Protein AF-A0A2L2TR62-F1 (afdb_monomer_lite)

Sequence (109 aa):
MEEFWFTAIATMVVYLAAALVTNATQFGKILILFLLGGSVALLAISNSLTDKILMHGYILHEPKYYKRRAELADELIKETGRNDWALGMGMIPSKGNSDGTAATGAVVI

Secondary structure (DSSP, 8-state):
--HHHHHHHHHHHHHHHHHHHHHS-HHHHHHHHHHHHHHHHHHHHHHHH--S-EETTEE--S----HHHHHHHHHHHHHHS--HHHHHTTSS--TT--S----------

pLDDT: mean 73.55, std 14.82, range [38.69, 90.25]

Organism: NCBI:txid56646

Foldseek 3Di:
DPVVVVVVVVVVVVVVLVVCCVVDDPVVVVVSVCVVVVVVVVVVVVVVVCPFDQDPNDTDDDDDQDPVLLVVLVVVCVVVVDCPVCPVVVSDDDPPDPDPDPPPPPPPD

Radius of gyration: 24.56 Å; chains: 1; bounding box: 47×25×64 Å

Structure (mmCIF, N/CA/C/O backbone):
data_AF-A0A2L2TR62-F1
#
_entry.id   AF-A0A2L2TR62-F1
#
loop_
_atom_site.group_PDB
_atom_site.id
_atom_site.type_symbol
_atom_site.label_atom_id
_atom_site.label_alt_id
_atom_site.label_comp_id
_atom_site.label_asym_id
_atom_site.label_entity_id
_atom_site.label_seq_id
_atom_site.pdbx_PDB_ins_code
_atom_site.Cartn_x
_atom_site.Cartn_y
_atom_site.Cartn_z
_atom_site.occupancy
_atom_site.B_iso_or_equiv
_atom_site.auth_seq_id
_atom_site.auth_comp_id
_atom_site.auth_asym_id
_atom_site.auth_atom_id
_atom_site.pdbx_PDB_model_num
ATOM 1 N N . MET A 1 1 ? -19.772 -2.413 -13.161 1.00 52.91 1 MET A N 1
ATOM 2 C CA . MET A 1 1 ? -19.416 -2.417 -14.601 1.00 52.91 1 MET A CA 1
ATOM 3 C C . MET A 1 1 ? -18.089 -1.715 -14.893 1.00 52.91 1 MET A C 1
ATOM 5 O O . MET A 1 1 ? -17.499 -2.028 -15.915 1.00 52.91 1 MET A O 1
ATOM 9 N N . GLU A 1 2 ? -17.592 -0.823 -14.029 1.00 58.12 2 GLU A N 1
ATOM 10 C CA . GLU A 1 2 ? -16.369 -0.042 -14.298 1.00 58.12 2 GLU A CA 1
ATOM 11 C C . GLU A 1 2 ? -15.055 -0.822 -14.077 1.00 58.12 2 GLU A C 1
ATOM 13 O O . GLU A 1 2 ? -14.095 -0.629 -14.816 1.00 58.12 2 GLU A O 1
ATOM 18 N N . GLU A 1 3 ? -15.014 -1.782 -13.146 1.00 66.56 3 GLU A N 1
ATOM 19 C CA . GLU A 1 3 ? -13.777 -2.507 -12.784 1.00 66.56 3 GLU A CA 1
ATOM 20 C C . GLU A 1 3 ? -13.212 -3.413 -13.899 1.00 66.56 3 GLU A C 1
ATOM 22 O O . GLU A 1 3 ? -12.000 -3.617 -14.008 1.00 66.56 3 GLU A O 1
ATOM 27 N N . PHE A 1 4 ? -14.073 -3.922 -14.785 1.00 77.62 4 PHE A N 1
ATOM 28 C CA . PHE A 1 4 ? -13.650 -4.763 -15.910 1.00 77.62 4 PHE A CA 1
ATOM 29 C C . PHE A 1 4 ? -12.843 -3.979 -16.959 1.00 77.62 4 PHE A C 1
ATOM 31 O O . PHE A 1 4 ? -11.911 -4.501 -17.566 1.00 77.62 4 PHE A O 1
ATOM 38 N N . TRP A 1 5 ? -13.158 -2.698 -17.154 1.00 84.69 5 TRP A N 1
ATOM 39 C CA . TRP A 1 5 ? -12.458 -1.872 -18.137 1.00 84.69 5 TRP A CA 1
ATOM 40 C C . TRP A 1 5 ? -11.038 -1.543 -17.684 1.00 84.69 5 TRP A C 1
ATOM 42 O O . TRP A 1 5 ? -10.107 -1.623 -18.482 1.00 84.69 5 TRP A O 1
ATOM 52 N N . PHE A 1 6 ? -10.841 -1.259 -16.394 1.00 83.31 6 PHE A N 1
ATOM 53 C CA . PHE A 1 6 ? -9.507 -1.011 -15.844 1.00 83.31 6 PHE A CA 1
ATOM 54 C C . PHE A 1 6 ? -8.605 -2.242 -15.923 1.00 83.31 6 PHE A C 1
ATOM 56 O O . PHE A 1 6 ? -7.434 -2.120 -16.276 1.00 83.31 6 PHE A O 1
ATOM 63 N N . THR A 1 7 ? -9.146 -3.432 -15.659 1.00 84.25 7 THR A N 1
ATOM 64 C CA . THR A 1 7 ? -8.387 -4.686 -15.780 1.00 84.25 7 THR A CA 1
ATOM 65 C C . THR A 1 7 ? -8.036 -5.007 -17.239 1.00 84.25 7 THR A C 1
ATOM 67 O O . THR A 1 7 ? -6.902 -5.398 -17.528 1.00 84.25 7 THR A O 1
ATOM 70 N N . ALA A 1 8 ? -8.946 -4.755 -18.185 1.00 88.81 8 ALA A N 1
ATOM 71 C CA . ALA A 1 8 ? -8.679 -4.892 -19.619 1.00 88.81 8 ALA A CA 1
ATOM 72 C C . ALA A 1 8 ? -7.612 -3.898 -20.126 1.00 88.81 8 ALA A C 1
ATOM 74 O O . ALA A 1 8 ? -6.710 -4.266 -20.877 1.00 88.81 8 ALA A O 1
ATOM 75 N N . ILE A 1 9 ? -7.660 -2.642 -19.677 1.00 87.12 9 ILE A N 1
ATOM 76 C CA . ILE A 1 9 ? -6.658 -1.629 -20.036 1.00 87.12 9 ILE A CA 1
ATOM 77 C C . ILE A 1 9 ? -5.297 -1.986 -19.429 1.00 87.12 9 ILE A C 1
ATOM 79 O O . ILE A 1 9 ? -4.284 -1.939 -20.124 1.00 87.12 9 ILE A O 1
ATOM 83 N N . ALA A 1 10 ? -5.261 -2.397 -18.158 1.00 85.50 10 ALA A N 1
ATOM 84 C CA . ALA A 1 10 ? -4.026 -2.787 -17.484 1.00 85.50 10 ALA A CA 1
ATOM 85 C C . ALA A 1 10 ? -3.339 -3.963 -18.191 1.00 85.50 10 ALA A C 1
ATOM 87 O O . ALA A 1 10 ? -2.138 -3.915 -18.455 1.00 85.50 10 ALA A O 1
ATOM 88 N N . THR A 1 11 ? -4.100 -4.995 -18.559 1.00 86.69 11 THR A N 1
ATOM 89 C CA . THR A 1 11 ? -3.566 -6.151 -19.295 1.00 86.69 11 THR A CA 1
ATOM 90 C C . THR A 1 11 ? -3.035 -5.751 -20.672 1.00 86.69 11 THR A C 1
ATOM 92 O O . THR A 1 11 ? -1.928 -6.153 -21.032 1.00 86.69 11 THR A O 1
ATOM 95 N N . MET A 1 12 ? -3.739 -4.888 -21.411 1.00 87.75 12 MET A N 1
ATOM 96 C CA . MET A 1 12 ? -3.258 -4.364 -22.695 1.00 87.75 12 MET A CA 1
ATOM 97 C C . MET A 1 12 ? -1.947 -3.572 -22.549 1.00 87.75 12 MET A C 1
ATOM 99 O O . MET A 1 12 ? -1.024 -3.766 -23.340 1.00 87.75 12 MET A O 1
ATOM 103 N N . VAL A 1 13 ? -1.828 -2.725 -21.520 1.00 83.50 13 VAL A N 1
ATOM 104 C CA . VAL A 1 13 ? -0.605 -1.955 -21.231 1.00 83.50 13 VAL A CA 1
ATOM 105 C C . VAL A 1 13 ? 0.568 -2.875 -20.883 1.00 83.50 13 VAL A C 1
ATOM 107 O O . VAL A 1 13 ? 1.677 -2.642 -21.363 1.00 83.50 13 VAL A O 1
ATOM 110 N N . VAL A 1 14 ? 0.343 -3.947 -20.115 1.00 84.50 14 VAL A N 1
ATOM 111 C CA . VAL A 1 14 ? 1.385 -4.939 -19.787 1.00 84.50 14 VAL A CA 1
ATOM 112 C C . VAL A 1 14 ? 1.892 -5.645 -21.046 1.00 84.50 14 VAL A C 1
ATOM 114 O O . VAL A 1 14 ? 3.105 -5.753 -21.241 1.00 84.50 14 VAL A O 1
ATOM 117 N N . TYR A 1 15 ? 0.995 -6.073 -21.938 1.00 84.69 15 TYR A N 1
ATOM 118 C CA . TYR A 1 15 ? 1.396 -6.685 -23.208 1.00 84.69 15 TYR A CA 1
ATOM 119 C C . TYR A 1 15 ? 2.127 -5.703 -24.126 1.00 84.69 15 TYR A C 1
ATOM 121 O O . TYR A 1 15 ? 3.115 -6.076 -24.759 1.00 84.69 15 TYR A O 1
ATOM 129 N N . LEU A 1 16 ? 1.695 -4.441 -24.168 1.00 80.12 16 LEU A N 1
ATOM 130 C CA . LEU A 1 16 ? 2.356 -3.401 -24.951 1.00 80.12 16 LEU A CA 1
ATOM 131 C C . LEU A 1 16 ? 3.755 -3.086 -24.409 1.00 80.12 16 LEU A C 1
ATOM 133 O O . LEU A 1 16 ? 4.692 -2.961 -25.194 1.00 80.12 16 LEU A O 1
ATOM 137 N N . ALA A 1 17 ? 3.926 -3.031 -23.086 1.00 79.81 17 ALA A N 1
ATOM 138 C CA . ALA A 1 17 ? 5.230 -2.875 -22.449 1.00 79.81 17 ALA A CA 1
ATOM 139 C C . ALA A 1 17 ? 6.155 -4.062 -22.759 1.00 79.81 17 ALA A C 1
ATOM 141 O O . ALA A 1 17 ? 7.314 -3.854 -23.116 1.00 79.81 17 ALA A O 1
ATOM 142 N N . ALA A 1 18 ? 5.643 -5.296 -22.699 1.00 82.19 18 ALA A N 1
ATOM 143 C CA . ALA A 1 18 ? 6.397 -6.488 -23.077 1.00 82.19 18 ALA A CA 1
ATOM 144 C C . ALA A 1 18 ? 6.831 -6.439 -24.554 1.00 82.19 18 ALA A C 1
ATOM 146 O O . ALA A 1 18 ? 8.007 -6.643 -24.855 1.00 82.19 18 ALA A O 1
ATOM 147 N N . ALA A 1 19 ? 5.922 -6.083 -25.470 1.00 79.75 19 ALA A N 1
ATOM 148 C CA . ALA A 1 19 ? 6.228 -5.922 -26.890 1.00 79.75 19 ALA A CA 1
ATOM 149 C C . ALA A 1 19 ? 7.277 -4.820 -27.132 1.00 79.75 19 ALA A C 1
ATOM 151 O O . ALA A 1 19 ? 8.260 -5.048 -27.841 1.00 79.75 19 ALA A O 1
ATOM 152 N N . LEU A 1 20 ? 7.142 -3.659 -26.483 1.00 73.12 20 LEU A N 1
ATOM 153 C CA . LEU A 1 20 ? 8.135 -2.585 -26.555 1.00 73.12 20 LEU A CA 1
ATOM 154 C C . LEU A 1 20 ? 9.498 -3.045 -26.038 1.00 73.12 20 LEU A C 1
ATOM 156 O O . LEU A 1 20 ? 10.497 -2.793 -26.695 1.00 73.12 20 LEU A O 1
ATOM 160 N N . VAL A 1 21 ? 9.562 -3.770 -24.920 1.00 79.94 21 VAL A N 1
ATOM 161 C CA . VAL A 1 21 ? 10.821 -4.302 -24.371 1.00 79.94 21 VAL A CA 1
ATOM 162 C C . VAL A 1 21 ? 11.492 -5.292 -25.326 1.00 79.94 21 VAL A C 1
ATOM 164 O O . VAL A 1 21 ? 12.720 -5.380 -25.336 1.00 79.94 21 VAL A O 1
ATOM 167 N N . THR A 1 22 ? 10.745 -6.029 -26.154 1.00 77.00 22 THR A N 1
ATOM 168 C CA . THR A 1 22 ? 11.361 -6.938 -27.139 1.00 77.00 22 THR A CA 1
ATOM 169 C C . THR A 1 22 ? 12.062 -6.202 -28.283 1.00 77.00 22 THR A C 1
ATOM 171 O O . THR A 1 22 ? 13.121 -6.655 -28.712 1.00 77.00 22 THR A O 1
ATOM 174 N N . ASN A 1 23 ? 11.536 -5.052 -28.718 1.00 76.75 23 ASN A N 1
ATOM 175 C CA . ASN A 1 23 ? 12.062 -4.263 -29.844 1.00 76.75 23 ASN A CA 1
ATOM 176 C C . ASN A 1 23 ? 12.930 -3.063 -29.391 1.00 76.75 23 ASN A C 1
ATOM 178 O O . ASN A 1 23 ? 13.726 -2.515 -30.146 1.00 76.75 23 ASN A O 1
ATOM 182 N N . ALA A 1 24 ? 12.822 -2.647 -28.131 1.00 77.31 24 ALA A N 1
ATOM 183 C CA . ALA A 1 24 ? 13.563 -1.512 -27.604 1.00 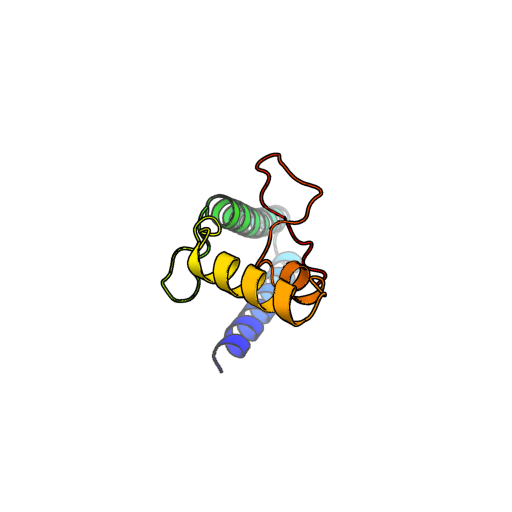77.31 24 ALA A CA 1
ATOM 184 C C . ALA A 1 24 ? 15.068 -1.797 -27.501 1.00 77.31 24 ALA A C 1
ATOM 186 O O . ALA A 1 24 ? 15.509 -2.885 -27.112 1.00 77.31 24 ALA A O 1
ATOM 187 N N . THR A 1 25 ? 15.860 -0.757 -27.761 1.00 77.50 25 THR A N 1
ATOM 188 C CA . THR A 1 25 ? 17.294 -0.723 -27.451 1.00 77.50 25 THR A CA 1
ATOM 189 C C . THR A 1 25 ? 17.521 -0.982 -25.952 1.00 77.50 25 THR A C 1
ATOM 191 O O . THR A 1 25 ? 16.626 -0.742 -25.139 1.00 77.50 25 THR A O 1
ATOM 194 N N . GLN A 1 26 ? 18.709 -1.462 -25.546 1.00 76.62 26 GLN A N 1
ATOM 195 C CA . GLN A 1 26 ? 19.017 -1.750 -24.127 1.00 76.62 26 GLN A CA 1
ATOM 196 C C . GLN A 1 26 ? 18.657 -0.581 -23.196 1.00 76.62 26 GLN A C 1
ATOM 198 O O . GLN A 1 26 ? 18.113 -0.795 -22.116 1.00 76.62 26 GLN A O 1
ATOM 203 N N . PHE A 1 27 ? 18.891 0.648 -23.658 1.00 73.75 27 PHE A N 1
ATOM 204 C CA . PHE A 1 27 ? 18.525 1.865 -22.946 1.00 73.75 27 PHE A CA 1
ATOM 205 C C . PHE A 1 27 ? 17.005 2.009 -22.750 1.00 73.75 27 PHE A C 1
ATOM 207 O O . PHE A 1 27 ? 16.552 2.311 -21.650 1.00 73.75 27 PHE A O 1
ATOM 214 N N . GLY A 1 28 ? 16.200 1.715 -23.776 1.00 77.69 28 GLY A N 1
ATOM 215 C CA . GLY A 1 28 ? 14.738 1.759 -23.687 1.00 77.69 28 GLY A CA 1
ATOM 216 C C . GLY A 1 28 ? 14.155 0.723 -22.720 1.00 77.69 28 GLY A C 1
ATOM 217 O O . GLY A 1 28 ? 13.217 1.032 -21.991 1.00 77.69 28 GLY A O 1
ATOM 218 N N . LYS A 1 29 ? 14.746 -0.477 -22.636 1.00 80.69 29 LYS A N 1
ATOM 219 C CA . LYS A 1 29 ? 14.318 -1.503 -21.663 1.00 80.69 29 LYS A CA 1
ATOM 220 C C . LYS A 1 29 ? 14.530 -1.037 -20.221 1.00 80.69 29 LYS A C 1
ATOM 222 O O . LYS A 1 29 ? 13.647 -1.209 -19.385 1.00 80.69 29 LYS A O 1
ATOM 227 N N . ILE A 1 30 ? 15.678 -0.414 -19.947 1.00 78.94 30 ILE A N 1
ATOM 228 C CA . ILE A 1 30 ? 16.012 0.150 -18.630 1.00 78.94 30 ILE A CA 1
ATOM 229 C C . ILE A 1 30 ? 15.056 1.298 -18.284 1.00 78.94 30 ILE A C 1
ATOM 231 O O . ILE A 1 30 ? 14.583 1.381 -17.154 1.00 78.94 30 ILE A O 1
ATOM 235 N N . LEU A 1 31 ? 14.721 2.143 -19.262 1.00 81.88 31 LEU A N 1
ATOM 236 C CA . LEU A 1 31 ? 13.811 3.273 -19.074 1.00 81.88 31 LEU A CA 1
ATOM 237 C C . LEU A 1 31 ? 12.380 2.806 -18.754 1.00 81.88 31 LEU A C 1
ATOM 239 O O . LEU A 1 31 ? 11.761 3.336 -17.836 1.00 81.88 31 LEU A O 1
ATOM 243 N N . ILE A 1 32 ? 11.883 1.763 -19.432 1.00 84.12 32 ILE A N 1
ATOM 244 C CA . ILE A 1 32 ? 10.576 1.147 -19.131 1.00 84.12 32 ILE A CA 1
ATOM 245 C C . ILE A 1 32 ? 10.571 0.521 -17.733 1.00 84.12 32 ILE A C 1
ATOM 247 O O . ILE A 1 32 ? 9.628 0.736 -16.971 1.00 84.12 32 ILE A O 1
ATOM 251 N N . LEU A 1 33 ? 11.625 -0.219 -17.373 1.00 85.00 33 LEU A N 1
ATOM 252 C CA . LEU A 1 33 ? 11.762 -0.816 -16.043 1.00 85.00 33 LEU A CA 1
ATOM 253 C C . LEU A 1 33 ? 11.738 0.262 -14.950 1.00 85.00 33 LEU A C 1
ATOM 255 O O . LEU A 1 33 ? 11.034 0.115 -13.953 1.00 85.00 33 LEU A O 1
ATOM 259 N N . PHE A 1 34 ? 12.476 1.354 -15.156 1.00 82.81 34 PHE A N 1
ATOM 260 C CA . PHE A 1 34 ? 12.540 2.469 -14.217 1.00 82.81 34 PHE A CA 1
ATOM 261 C C . PHE A 1 34 ? 11.200 3.197 -14.096 1.00 82.81 34 PHE A C 1
ATOM 263 O O . PHE A 1 34 ? 10.776 3.515 -12.989 1.00 82.81 34 PHE A O 1
ATOM 270 N N . LEU A 1 35 ? 10.500 3.420 -15.210 1.00 85.44 35 LEU A N 1
ATOM 271 C CA . LEU A 1 35 ? 9.201 4.088 -15.210 1.00 85.44 35 LEU A CA 1
ATOM 272 C C . LEU A 1 35 ? 8.133 3.249 -14.493 1.00 85.44 35 LEU A C 1
ATOM 274 O O . LEU A 1 35 ? 7.363 3.778 -13.691 1.00 85.44 35 LEU A O 1
ATOM 278 N N . LEU A 1 36 ? 8.108 1.936 -14.742 1.00 85.56 36 LEU A N 1
ATOM 279 C CA . LEU A 1 36 ? 7.138 1.025 -14.135 1.00 85.56 36 LEU A CA 1
ATOM 280 C C . LEU A 1 36 ? 7.449 0.796 -12.650 1.00 85.56 36 LEU A C 1
ATOM 282 O O . LEU A 1 36 ? 6.562 0.929 -11.809 1.00 85.56 36 LEU A O 1
ATOM 286 N N . GLY A 1 37 ? 8.717 0.546 -12.314 1.00 87.56 37 GLY A N 1
ATOM 287 C CA . GLY A 1 37 ? 9.172 0.428 -10.929 1.00 87.56 37 GLY A CA 1
ATOM 288 C C . GLY A 1 37 ? 8.967 1.717 -10.132 1.00 87.56 37 GLY A C 1
ATOM 289 O O . GLY A 1 37 ? 8.462 1.673 -9.014 1.00 87.56 37 GLY A O 1
ATOM 290 N N . GLY A 1 38 ? 9.271 2.872 -10.729 1.00 86.50 38 GLY A N 1
ATOM 291 C CA . GLY A 1 38 ? 9.028 4.184 -10.134 1.00 86.50 38 GLY A CA 1
ATOM 292 C C . GLY A 1 38 ? 7.543 4.452 -9.893 1.00 86.50 38 GLY A C 1
ATOM 293 O O . GLY A 1 38 ? 7.187 4.966 -8.839 1.00 86.50 38 GLY A O 1
ATOM 294 N N . SER A 1 39 ? 6.667 4.034 -10.811 1.00 87.31 39 SER A N 1
ATOM 295 C CA . SER A 1 39 ? 5.212 4.159 -10.639 1.00 87.31 39 SER A CA 1
ATOM 296 C C . SER A 1 39 ? 4.707 3.335 -9.453 1.00 87.31 39 SER A C 1
ATOM 298 O O . SER A 1 39 ? 3.955 3.845 -8.625 1.00 87.31 39 SER A O 1
ATOM 300 N N . VAL A 1 40 ? 5.159 2.082 -9.323 1.00 89.25 40 VAL A N 1
ATOM 301 C CA . VAL A 1 40 ? 4.801 1.214 -8.186 1.00 89.25 40 VAL A CA 1
ATOM 302 C C . VAL A 1 40 ? 5.358 1.764 -6.874 1.00 89.25 40 VAL A C 1
ATOM 304 O O . VAL A 1 40 ? 4.646 1.789 -5.873 1.00 89.25 40 VAL A O 1
ATOM 307 N N . ALA A 1 41 ? 6.601 2.248 -6.873 1.00 87.56 41 ALA A N 1
ATOM 308 C CA . ALA A 1 41 ? 7.213 2.856 -5.697 1.00 87.56 41 ALA A CA 1
ATOM 309 C C . ALA A 1 41 ? 6.469 4.127 -5.263 1.00 87.56 41 ALA A C 1
ATOM 311 O O . ALA A 1 41 ? 6.191 4.297 -4.080 1.00 87.56 41 ALA A O 1
ATOM 312 N N . LEU A 1 42 ? 6.090 4.992 -6.207 1.00 87.00 42 LEU A N 1
ATOM 313 C CA . LEU A 1 42 ? 5.339 6.212 -5.920 1.00 87.00 42 LEU A CA 1
ATOM 314 C C . LEU A 1 42 ? 3.937 5.898 -5.385 1.00 87.00 42 LEU A C 1
ATOM 316 O O . LEU A 1 42 ? 3.495 6.532 -4.430 1.00 87.00 42 LEU A O 1
ATOM 320 N N . LEU A 1 43 ? 3.268 4.883 -5.941 1.00 87.44 43 LEU A N 1
ATOM 321 C CA . LEU A 1 43 ? 1.998 4.370 -5.423 1.00 87.44 43 LEU A CA 1
ATOM 322 C C . LEU A 1 43 ? 2.148 3.817 -4.004 1.00 87.44 43 LEU A C 1
ATOM 324 O O . LEU A 1 43 ? 1.339 4.137 -3.142 1.00 87.44 43 LEU A O 1
ATOM 328 N N . ALA A 1 44 ? 3.190 3.029 -3.736 1.00 83.56 44 ALA A N 1
ATOM 329 C CA . ALA A 1 44 ? 3.454 2.485 -2.408 1.00 83.56 44 ALA A CA 1
ATOM 330 C C . ALA A 1 44 ? 3.734 3.595 -1.386 1.00 83.56 44 ALA A C 1
ATOM 332 O O . ALA A 1 44 ? 3.177 3.569 -0.292 1.00 83.56 44 ALA A O 1
ATOM 333 N N . ILE A 1 45 ? 4.531 4.602 -1.759 1.00 84.50 45 ILE A N 1
ATOM 334 C CA . ILE A 1 45 ? 4.805 5.775 -0.923 1.00 84.50 45 ILE A CA 1
ATOM 335 C C . ILE A 1 45 ? 3.513 6.558 -0.674 1.00 84.50 45 ILE A C 1
ATOM 337 O O . ILE A 1 45 ? 3.195 6.849 0.474 1.00 84.50 45 ILE A O 1
ATOM 341 N N . SER A 1 46 ? 2.729 6.843 -1.715 1.00 81.38 46 SER A N 1
ATOM 342 C CA . SER A 1 46 ? 1.447 7.545 -1.589 1.00 81.38 46 SER A CA 1
ATOM 343 C C . SER A 1 46 ? 0.466 6.783 -0.698 1.00 81.38 46 SER A C 1
ATOM 345 O O . SER A 1 46 ? -0.181 7.380 0.159 1.00 81.38 46 SER A O 1
ATOM 347 N N . ASN A 1 47 ? 0.384 5.462 -0.854 1.00 81.44 47 ASN A N 1
ATOM 348 C CA . ASN A 1 47 ? -0.444 4.605 -0.012 1.00 81.44 47 ASN A CA 1
ATOM 349 C C . ASN A 1 47 ? 0.071 4.570 1.434 1.00 81.44 47 ASN A C 1
ATOM 351 O O . ASN A 1 47 ? -0.736 4.576 2.353 1.00 81.44 47 ASN A O 1
ATOM 355 N N . SER A 1 48 ? 1.390 4.596 1.652 1.00 74.62 48 SER A N 1
ATOM 356 C CA . SER A 1 48 ? 1.985 4.642 2.997 1.00 74.62 48 SER A CA 1
ATOM 357 C C . SER A 1 48 ? 1.819 5.993 3.696 1.00 74.62 48 SER A C 1
ATOM 359 O O . SER A 1 48 ? 1.688 6.036 4.911 1.00 74.62 48 SER A O 1
ATOM 361 N N . LEU A 1 49 ? 1.791 7.088 2.930 1.00 73.62 49 LEU A N 1
ATOM 362 C CA . LEU A 1 49 ? 1.534 8.446 3.419 1.00 73.62 49 LEU A CA 1
ATOM 363 C C . LEU A 1 49 ? 0.039 8.712 3.621 1.00 73.62 49 LEU A C 1
ATOM 365 O O . LEU A 1 49 ? -0.348 9.737 4.181 1.00 73.62 49 LEU A O 1
ATOM 369 N N . THR A 1 50 ? -0.819 7.809 3.146 1.00 73.00 50 THR A N 1
ATOM 370 C CA . THR A 1 50 ? -2.254 7.884 3.387 1.00 73.00 50 THR A CA 1
ATOM 371 C C . THR A 1 50 ? -2.524 7.409 4.814 1.00 73.00 50 THR A C 1
ATOM 373 O O . THR A 1 50 ? -2.922 6.274 5.044 1.00 73.00 50 THR A O 1
ATOM 376 N N . ASP A 1 51 ? -2.339 8.307 5.785 1.00 57.38 51 ASP A N 1
ATOM 377 C CA . ASP A 1 51 ? -2.584 8.055 7.216 1.00 57.38 51 ASP A CA 1
ATOM 378 C C . ASP A 1 51 ? -4.042 7.665 7.523 1.00 57.38 51 ASP A C 1
ATOM 380 O O . ASP A 1 51 ? -4.361 7.173 8.606 1.00 57.38 51 ASP A O 1
ATOM 384 N N . LYS A 1 52 ? -4.968 7.946 6.599 1.00 57.53 52 LYS A N 1
ATOM 385 C CA . LYS A 1 52 ? -6.413 7.863 6.816 1.00 57.53 52 LYS A CA 1
ATOM 386 C C . LYS A 1 52 ? -7.095 7.272 5.598 1.00 57.53 52 LYS A C 1
ATOM 388 O O . LYS A 1 52 ? -7.314 7.952 4.598 1.00 57.53 52 LYS A O 1
ATOM 393 N N . ILE A 1 53 ? -7.471 6.003 5.709 1.00 59.50 53 ILE A N 1
ATOM 394 C CA . ILE A 1 53 ? -8.308 5.337 4.716 1.00 59.50 53 ILE A CA 1
ATOM 395 C C . ILE A 1 53 ? -9.699 5.980 4.802 1.00 59.50 53 ILE A C 1
ATOM 397 O O . ILE A 1 53 ? -10.399 5.861 5.810 1.00 59.50 53 ILE A O 1
ATOM 401 N N . LEU A 1 54 ? -10.076 6.721 3.760 1.00 57.69 54 LEU A N 1
ATOM 402 C CA . LEU A 1 54 ? -11.426 7.250 3.604 1.00 57.69 54 LEU A CA 1
ATOM 403 C C . LEU A 1 54 ? -12.348 6.093 3.225 1.00 57.69 54 LEU A C 1
ATOM 405 O O . LEU A 1 54 ? -12.339 5.628 2.087 1.00 57.69 54 LEU A O 1
ATOM 409 N N . MET A 1 55 ? -13.163 5.637 4.169 1.00 57.12 55 MET A N 1
ATOM 410 C CA . MET A 1 55 ? -14.235 4.689 3.888 1.00 57.12 55 MET A CA 1
ATOM 411 C C . MET A 1 55 ? -15.537 5.483 3.768 1.00 57.12 55 MET A C 1
ATOM 413 O O . MET A 1 55 ? -15.998 6.077 4.739 1.00 57.12 55 MET A O 1
ATOM 417 N N . HIS A 1 56 ? -16.134 5.525 2.571 1.00 58.31 56 HIS A N 1
ATOM 418 C CA . HIS A 1 56 ? -17.440 6.169 2.345 1.00 58.31 56 HIS A CA 1
ATOM 419 C C . HIS A 1 56 ? -17.510 7.655 2.772 1.00 58.31 56 HIS A C 1
ATOM 421 O O . HIS A 1 56 ? -18.494 8.108 3.349 1.00 58.31 56 HIS A O 1
ATOM 427 N N . GLY A 1 57 ? -16.454 8.433 2.515 1.00 61.34 57 GLY A N 1
ATOM 428 C CA . GLY A 1 57 ? -16.404 9.855 2.892 1.00 61.34 57 GLY A CA 1
ATOM 429 C C . GLY A 1 57 ? -16.177 10.106 4.388 1.00 61.34 57 GLY A C 1
ATOM 430 O O . GLY A 1 57 ? -16.100 11.260 4.804 1.00 61.34 57 GLY A O 1
ATOM 431 N N . TYR A 1 58 ? -16.009 9.047 5.184 1.00 56.28 58 TYR A N 1
ATOM 432 C CA . TYR A 1 58 ? -15.617 9.134 6.581 1.00 56.28 58 TYR A CA 1
ATOM 433 C C . TYR A 1 58 ? -14.156 8.734 6.746 1.00 56.28 58 TYR A C 1
ATOM 435 O O . TYR A 1 58 ? -13.690 7.703 6.260 1.00 56.28 58 TYR A O 1
ATOM 443 N N . ILE A 1 59 ? -13.428 9.589 7.449 1.00 63.75 59 ILE A N 1
ATOM 444 C CA . ILE A 1 59 ? -12.071 9.319 7.898 1.00 63.75 59 ILE A CA 1
ATOM 445 C C . ILE A 1 59 ? -12.164 8.259 8.996 1.00 63.75 59 ILE A C 1
ATOM 447 O O . ILE A 1 59 ? -12.796 8.498 10.026 1.00 63.75 59 ILE A O 1
ATOM 451 N N . LEU A 1 60 ? -11.540 7.099 8.790 1.00 62.34 60 LEU A N 1
ATOM 452 C CA . LEU A 1 60 ? -11.354 6.129 9.864 1.00 62.34 60 LEU A CA 1
ATOM 453 C C . LEU A 1 60 ? -10.341 6.706 10.867 1.00 62.34 60 LEU A C 1
ATOM 455 O O . LEU A 1 60 ? -9.156 6.843 10.571 1.00 62.34 60 LEU A O 1
ATOM 459 N N . HIS A 1 61 ? -10.835 7.113 12.035 1.00 61.06 61 HIS A N 1
ATOM 460 C CA . HIS A 1 61 ? -10.026 7.448 13.210 1.00 61.06 61 HIS A CA 1
ATOM 461 C C . HIS A 1 61 ? -9.884 6.225 14.121 1.00 61.06 61 HIS A C 1
ATOM 463 O O . HIS A 1 61 ? -10.563 5.216 13.930 1.00 61.06 61 HIS A O 1
ATOM 469 N N . GLU A 1 62 ? -9.022 6.332 15.134 1.00 66.00 62 GLU A N 1
ATOM 470 C CA . GLU A 1 62 ? -8.904 5.327 16.191 1.00 66.00 62 GLU A CA 1
ATOM 471 C C . GLU A 1 62 ? -10.278 4.92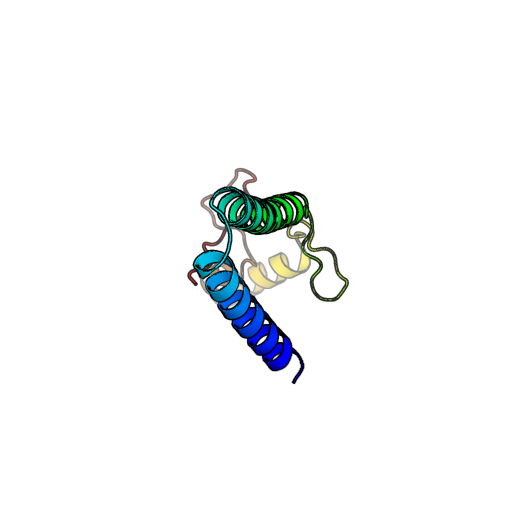6 16.768 1.00 66.00 62 GLU A C 1
ATOM 473 O O . GLU A 1 62 ? -11.183 5.765 16.879 1.00 66.00 62 GLU A O 1
ATOM 478 N N . PRO A 1 63 ? -10.456 3.644 17.142 1.00 63.06 63 PRO A N 1
ATOM 479 C CA . PRO A 1 63 ? -11.727 3.129 17.631 1.00 63.06 63 PRO A CA 1
ATOM 480 C C . PRO A 1 63 ? -12.196 3.905 18.869 1.00 63.06 63 PRO A C 1
ATOM 482 O O . PRO A 1 63 ? -11.619 3.821 19.952 1.00 63.06 63 PRO A O 1
ATOM 485 N N . LYS A 1 64 ? -13.285 4.665 18.715 1.00 64.81 64 LYS A N 1
ATOM 486 C CA . LYS A 1 64 ? -13.882 5.436 19.809 1.00 64.81 64 LYS A CA 1
ATOM 487 C C . LYS A 1 64 ? -14.591 4.506 20.791 1.00 64.81 64 LYS A C 1
ATOM 489 O O . LYS A 1 64 ? -15.531 3.802 20.425 1.00 64.81 64 LYS A O 1
ATOM 494 N N . TYR A 1 65 ? -14.191 4.559 22.059 1.00 64.44 65 TYR A N 1
ATOM 495 C CA . TYR A 1 65 ? -14.874 3.839 23.130 1.00 64.44 65 TYR A CA 1
ATOM 496 C C . TYR A 1 65 ? -16.253 4.459 23.412 1.00 64.44 65 TYR A C 1
ATOM 498 O O . TYR A 1 65 ? -16.364 5.637 23.763 1.00 64.44 65 TYR A O 1
ATOM 506 N N . TYR A 1 66 ? -17.319 3.667 23.271 1.00 68.81 66 TYR A N 1
ATOM 507 C CA . TYR A 1 66 ? -18.688 4.088 23.574 1.00 68.81 66 TYR A CA 1
ATOM 508 C C . TYR A 1 66 ? -19.167 3.435 24.866 1.00 68.81 66 TYR A C 1
ATOM 510 O O . TYR A 1 66 ? -19.549 2.265 24.870 1.00 68.81 66 TYR A O 1
ATOM 518 N N . LYS A 1 67 ? -19.239 4.226 25.94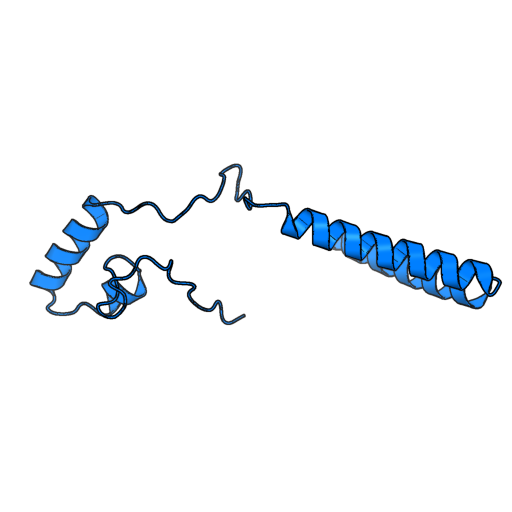1 1.00 74.25 67 LYS A N 1
ATOM 519 C CA . LYS A 1 67 ? -19.670 3.772 27.272 1.00 74.25 67 LYS A CA 1
ATOM 520 C C . LYS A 1 67 ? -20.999 3.002 27.247 1.00 74.25 67 LYS A C 1
ATOM 522 O O . LYS A 1 67 ? -21.099 1.941 27.842 1.00 74.25 67 LYS A O 1
ATOM 527 N N . ARG A 1 68 ? -21.966 3.473 26.449 1.00 77.25 68 ARG A N 1
ATOM 528 C CA . ARG A 1 68 ? -23.285 2.839 26.283 1.00 77.25 68 ARG A CA 1
ATOM 529 C C . ARG A 1 68 ? -23.211 1.401 25.748 1.00 77.25 68 ARG A C 1
ATOM 531 O O . ARG A 1 68 ? -24.010 0.568 26.149 1.00 77.25 68 ARG A O 1
ATOM 538 N N . ARG A 1 69 ? -22.277 1.103 24.832 1.00 78.94 69 ARG A N 1
ATOM 539 C CA . ARG A 1 69 ? -22.115 -0.258 24.282 1.00 78.94 69 ARG A CA 1
ATOM 540 C C . ARG A 1 69 ? -21.516 -1.210 25.316 1.00 78.94 69 ARG A C 1
ATOM 542 O O . ARG A 1 69 ? -21.917 -2.365 25.359 1.00 78.94 69 ARG A O 1
ATOM 549 N N . ALA A 1 70 ? -20.603 -0.711 26.146 1.00 81.00 70 ALA A N 1
ATOM 550 C CA . ALA A 1 70 ? -20.006 -1.482 27.229 1.00 81.00 70 ALA A CA 1
ATOM 551 C C . ALA A 1 70 ? -20.992 -1.721 28.384 1.00 81.00 70 ALA A C 1
ATOM 553 O O . ALA A 1 70 ? -21.056 -2.828 28.900 1.00 81.00 70 ALA A O 1
ATOM 554 N N . GLU A 1 71 ? -21.796 -0.716 28.747 1.00 84.94 71 GLU A N 1
ATOM 555 C CA . GLU A 1 71 ? -22.855 -0.849 29.760 1.00 84.94 71 GLU A CA 1
ATOM 556 C C . GLU A 1 71 ? -23.901 -1.896 29.335 1.00 84.94 71 GLU A C 1
ATOM 558 O O . GLU A 1 71 ? -24.221 -2.790 30.111 1.00 84.94 71 GLU A O 1
ATOM 563 N N . LEU A 1 72 ? -24.339 -1.869 28.070 1.00 82.69 72 LEU A N 1
ATOM 564 C CA . LEU A 1 72 ? -25.248 -2.881 27.519 1.00 82.69 72 LEU A CA 1
ATOM 565 C C . LEU A 1 72 ? -24.623 -4.285 27.495 1.00 82.69 72 LEU A C 1
ATOM 567 O O . L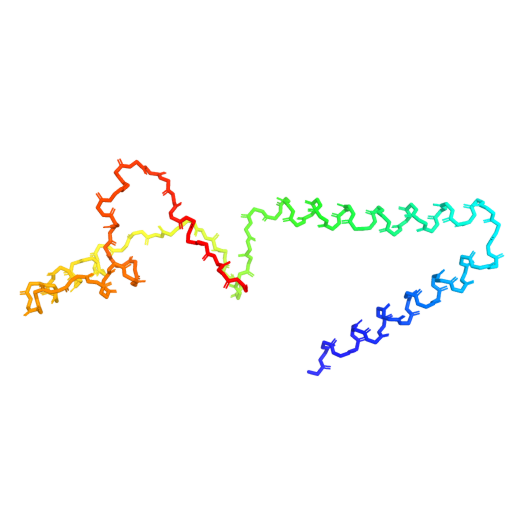EU A 1 72 ? -25.302 -5.271 27.775 1.00 82.69 72 LEU A O 1
ATOM 571 N N . ALA A 1 73 ? -23.333 -4.392 27.163 1.00 86.50 73 ALA A N 1
ATOM 572 C CA . ALA A 1 73 ? -22.636 -5.673 27.230 1.00 86.50 73 ALA A CA 1
ATOM 573 C C . ALA A 1 73 ? -22.582 -6.207 28.665 1.00 86.50 73 ALA A C 1
ATOM 575 O O . ALA A 1 73 ? -22.828 -7.388 28.875 1.00 86.50 73 ALA A O 1
ATOM 576 N N . ASP A 1 74 ? -22.296 -5.349 29.645 1.00 85.81 74 ASP A N 1
ATOM 577 C CA . ASP A 1 74 ? -22.216 -5.731 31.055 1.00 85.81 74 ASP A CA 1
ATOM 578 C C . ASP A 1 74 ? -23.569 -6.219 31.600 1.00 85.81 74 ASP A C 1
ATOM 580 O O . ASP A 1 74 ? -23.626 -7.235 32.290 1.00 85.81 74 ASP A O 1
ATOM 584 N N . GLU A 1 75 ? -24.674 -5.560 31.240 1.00 87.44 75 GLU A N 1
ATOM 585 C CA . GLU A 1 75 ? -26.029 -6.010 31.595 1.00 87.44 75 GLU A CA 1
ATOM 586 C C . GLU A 1 75 ? -26.357 -7.382 30.989 1.00 87.44 75 GLU A C 1
AT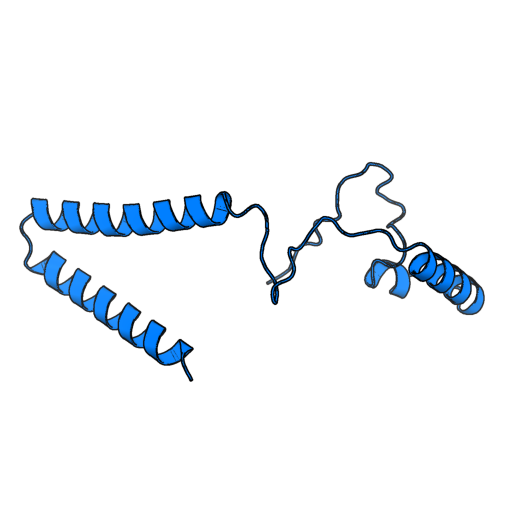OM 588 O O . GLU A 1 75 ? -26.734 -8.306 31.711 1.00 87.44 75 GLU A O 1
ATOM 593 N N . LEU A 1 76 ? -26.117 -7.572 29.690 1.00 84.75 76 LEU A N 1
ATOM 594 C CA . LEU A 1 76 ? -26.384 -8.850 29.023 1.00 84.75 76 LEU A CA 1
ATOM 595 C C . LEU A 1 76 ? -25.467 -9.978 29.509 1.00 84.75 76 LEU A C 1
ATOM 597 O O . LEU A 1 76 ? -25.880 -11.136 29.554 1.00 84.75 76 LEU A O 1
ATOM 601 N N . ILE A 1 77 ? -24.226 -9.679 29.893 1.00 90.25 77 ILE A N 1
ATOM 602 C CA . ILE A 1 77 ? -23.327 -10.665 30.507 1.00 90.25 77 ILE A CA 1
ATOM 603 C C . ILE A 1 77 ? -23.854 -11.076 31.882 1.00 90.25 77 ILE A C 1
ATOM 605 O O . ILE A 1 77 ? -23.794 -12.259 32.211 1.00 90.25 77 ILE A O 1
ATOM 609 N N . LYS A 1 78 ? -24.399 -10.144 32.674 1.00 89.81 78 LYS A N 1
ATOM 610 C CA . LYS A 1 78 ? -25.021 -10.470 33.969 1.00 89.81 78 LYS A CA 1
ATOM 611 C C . LYS A 1 78 ? -26.243 -11.367 33.805 1.00 89.81 78 LYS A C 1
ATOM 613 O O . LYS A 1 78 ? -26.410 -12.288 34.597 1.00 89.81 78 LYS A O 1
ATOM 618 N N . GLU A 1 79 ? -27.060 -11.134 32.782 1.00 88.81 79 GLU A N 1
ATOM 619 C CA . GLU A 1 79 ? -28.247 -11.953 32.511 1.00 88.81 79 GLU A CA 1
ATOM 620 C C . GLU A 1 79 ? -27.904 -13.333 31.932 1.00 88.81 79 GLU A C 1
ATOM 622 O O . GLU A 1 79 ? -28.502 -14.337 32.311 1.00 88.81 79 GLU A O 1
ATOM 627 N N . THR A 1 80 ? -26.939 -13.401 31.012 1.00 87.50 80 THR A N 1
ATOM 628 C CA . THR A 1 80 ? -26.605 -14.640 30.286 1.00 87.50 80 THR A CA 1
ATOM 629 C C . THR A 1 80 ? -25.504 -15.467 30.948 1.00 87.50 80 THR A C 1
ATOM 631 O O . THR A 1 80 ? -25.337 -16.641 30.620 1.00 87.50 80 THR A O 1
ATOM 634 N N . GLY A 1 81 ? -24.717 -14.865 31.842 1.00 86.56 81 GLY A N 1
ATOM 635 C CA . GLY A 1 81 ? -23.558 -15.482 32.489 1.00 86.56 81 GLY A CA 1
ATOM 636 C C . GLY A 1 81 ? -22.368 -15.746 31.560 1.00 86.56 81 GLY A C 1
ATOM 637 O O . GLY A 1 81 ? -21.403 -16.381 31.984 1.00 86.56 81 GLY A O 1
ATOM 638 N N . ARG A 1 82 ? -22.408 -15.292 30.298 1.00 85.75 82 ARG A N 1
ATOM 639 C CA . ARG A 1 82 ? -21.382 -15.584 29.285 1.00 85.75 82 ARG A CA 1
ATOM 640 C C . ARG A 1 82 ? -20.921 -14.319 28.575 1.00 85.75 82 ARG A C 1
ATOM 642 O O . ARG A 1 82 ? -21.736 -13.498 28.167 1.00 85.75 82 ARG A O 1
ATOM 649 N N . ASN A 1 83 ? -19.612 -14.200 28.368 1.00 86.06 83 ASN A N 1
ATOM 650 C CA . ASN A 1 83 ? -18.954 -13.019 27.801 1.00 86.06 83 ASN A CA 1
ATOM 651 C C . ASN A 1 83 ? -18.217 -13.268 26.469 1.00 86.06 83 ASN A C 1
ATOM 653 O O . ASN A 1 83 ? -17.689 -12.318 25.895 1.00 86.06 83 ASN A O 1
ATOM 657 N N . ASP A 1 84 ? -18.215 -14.499 25.947 1.00 86.00 84 ASP A N 1
ATOM 658 C CA . ASP A 1 84 ? -17.496 -14.870 24.714 1.00 86.00 84 ASP A CA 1
ATOM 659 C C . ASP A 1 84 ? -17.932 -14.043 23.494 1.00 86.00 84 ASP A C 1
ATOM 661 O O . ASP A 1 84 ? -17.111 -13.581 22.704 1.00 86.00 84 ASP A O 1
ATOM 665 N N . TRP A 1 85 ? -19.239 -13.802 23.363 1.00 86.00 85 TRP A N 1
ATOM 666 C CA . TRP A 1 85 ? -19.809 -12.998 22.280 1.00 86.00 85 TRP A CA 1
ATOM 667 C C . TRP A 1 85 ? -19.422 -11.518 22.405 1.00 86.00 85 TRP A C 1
ATOM 669 O O . TRP A 1 85 ? -19.137 -10.870 21.402 1.00 86.00 85 TRP A O 1
ATOM 679 N N . ALA A 1 86 ? -19.362 -10.990 23.630 1.00 85.38 86 ALA A N 1
ATOM 680 C CA . ALA A 1 86 ? -19.021 -9.596 23.891 1.00 85.38 86 ALA A CA 1
ATOM 681 C C . ALA A 1 86 ? -17.527 -9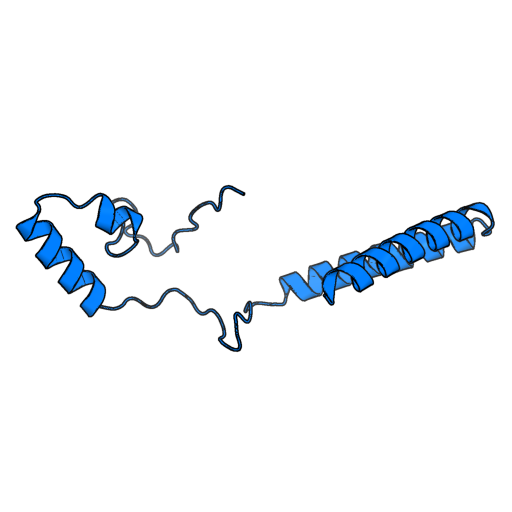.329 23.649 1.00 85.38 86 ALA A C 1
ATOM 683 O O . ALA A 1 86 ? -17.168 -8.270 23.134 1.00 85.38 86 ALA A O 1
ATOM 684 N N . LEU A 1 87 ? -16.670 -10.308 23.965 1.00 83.81 87 LEU A N 1
ATOM 685 C CA . LEU A 1 87 ? -15.257 -10.325 23.579 1.00 83.81 87 LEU A CA 1
ATOM 686 C C . LEU A 1 87 ? -15.101 -10.387 22.056 1.00 83.81 87 LEU A C 1
ATOM 688 O O . LEU A 1 87 ? -14.390 -9.564 21.485 1.00 83.81 87 LEU A O 1
ATOM 692 N N . GLY A 1 88 ? -15.803 -11.312 21.392 1.00 81.31 88 GLY A N 1
ATOM 693 C CA . GLY A 1 88 ? -15.738 -11.479 19.937 1.00 81.31 88 GLY A CA 1
ATOM 694 C C . GLY A 1 88 ? -16.234 -10.261 19.152 1.00 81.31 88 GLY A C 1
ATOM 695 O O . GLY A 1 88 ? -15.689 -9.941 18.101 1.00 81.31 88 GLY A O 1
ATOM 696 N N . MET A 1 89 ? -17.226 -9.539 19.679 1.00 81.31 89 MET A N 1
ATOM 697 C CA . MET A 1 89 ? -17.741 -8.300 19.083 1.00 81.31 89 MET A CA 1
ATOM 698 C C . MET A 1 89 ? -16.944 -7.045 19.476 1.00 81.31 89 MET A C 1
ATOM 700 O O . MET A 1 89 ? -17.299 -5.946 19.049 1.00 81.31 89 MET A O 1
ATOM 704 N N . GLY A 1 90 ? -15.904 -7.169 20.310 1.00 78.62 90 GLY A N 1
ATOM 705 C CA . GLY A 1 90 ? -15.125 -6.026 20.798 1.00 78.62 90 GLY A CA 1
ATOM 706 C C . GLY A 1 90 ? -15.937 -5.051 21.659 1.00 78.62 90 GLY A C 1
ATOM 707 O O . GLY A 1 90 ? -15.618 -3.865 21.727 1.00 78.62 90 GLY A O 1
ATOM 708 N N . MET A 1 91 ? -17.013 -5.525 22.294 1.00 80.62 91 MET A N 1
ATOM 709 C CA . MET A 1 91 ? -17.859 -4.711 23.174 1.00 80.62 91 MET A CA 1
ATOM 710 C C . MET A 1 91 ? -17.252 -4.546 24.569 1.00 80.62 91 MET A C 1
ATOM 712 O O . MET A 1 91 ? -17.526 -3.551 25.239 1.00 80.62 91 MET A O 1
ATOM 716 N N . ILE A 1 92 ? -16.413 -5.499 24.983 1.00 80.25 92 ILE A N 1
ATOM 717 C CA . ILE A 1 92 ? -15.604 -5.432 26.201 1.00 80.25 92 ILE A CA 1
ATOM 718 C C . ILE A 1 92 ? -14.125 -5.670 25.865 1.00 80.25 92 ILE A C 1
ATOM 720 O O . ILE A 1 92 ? -13.820 -6.464 24.972 1.00 80.25 92 ILE A O 1
ATOM 724 N N . PRO A 1 93 ? -13.192 -4.999 26.559 1.00 75.81 93 PRO A N 1
ATOM 725 C CA . PRO A 1 93 ? -11.769 -5.227 26.356 1.00 75.81 93 PRO A CA 1
ATOM 726 C C . PRO A 1 93 ? -11.388 -6.653 26.773 1.00 75.81 93 PRO A C 1
ATOM 728 O O . PRO A 1 93 ? -11.873 -7.179 27.778 1.00 75.81 93 PRO A O 1
ATOM 731 N N . SER A 1 94 ? -10.485 -7.275 26.011 1.00 73.44 94 SER A N 1
ATOM 732 C CA . SER A 1 94 ? -9.897 -8.551 26.412 1.00 73.44 94 SER A CA 1
ATOM 733 C C . SER A 1 94 ? -9.070 -8.351 27.678 1.00 73.44 94 SER A C 1
ATOM 735 O O . SER A 1 94 ? -8.219 -7.464 27.737 1.00 73.44 94 SER A O 1
ATOM 737 N N . LYS A 1 95 ? -9.302 -9.187 28.698 1.00 62.06 95 LYS A N 1
ATOM 738 C CA . LYS A 1 95 ? -8.649 -9.121 30.022 1.00 62.06 95 LYS A CA 1
ATOM 739 C C . LYS A 1 95 ? -7.117 -9.295 29.992 1.00 62.06 95 LYS A C 1
ATOM 741 O O . LYS A 1 95 ? -6.500 -9.315 31.049 1.00 62.06 95 LYS A O 1
ATOM 746 N N . GLY A 1 96 ? -6.514 -9.423 28.810 1.00 52.34 96 GLY A N 1
ATOM 747 C CA . GLY A 1 96 ? -5.080 -9.605 28.600 1.00 52.34 96 GLY A CA 1
ATOM 748 C C . GLY A 1 96 ? -4.311 -8.383 28.095 1.00 52.34 96 GLY A C 1
ATOM 749 O O . GLY A 1 96 ? -3.129 -8.540 27.825 1.00 52.34 96 GLY A O 1
ATOM 750 N N . ASN A 1 97 ? -4.919 -7.200 27.938 1.00 45.25 97 ASN A N 1
ATOM 751 C CA . ASN A 1 97 ? -4.160 -6.020 27.507 1.00 45.25 97 ASN A CA 1
ATOM 752 C C . ASN A 1 97 ? -4.621 -4.747 28.227 1.00 45.25 97 ASN A C 1
ATOM 754 O O . ASN A 1 97 ? -5.417 -3.961 27.718 1.00 45.25 97 ASN A O 1
ATOM 758 N N . SER A 1 98 ? -4.123 -4.566 29.449 1.00 43.50 98 SER A N 1
ATOM 759 C CA . SER A 1 98 ? -4.189 -3.309 30.199 1.00 43.50 98 SER A CA 1
ATOM 760 C C . SER A 1 98 ? -3.021 -2.378 29.858 1.00 43.50 98 SER A C 1
ATOM 762 O O . SER A 1 98 ? -2.596 -1.624 30.718 1.00 43.50 98 SER A O 1
ATOM 764 N N . ASP A 1 99 ? -2.510 -2.433 28.629 1.00 41.84 99 ASP A N 1
ATOM 765 C CA . ASP A 1 99 ? -1.589 -1.449 28.069 1.00 41.84 99 ASP A CA 1
ATOM 766 C C . ASP A 1 99 ? -2.134 -1.067 26.695 1.00 41.84 99 ASP A C 1
ATOM 768 O O . ASP A 1 99 ? -2.460 -1.939 25.889 1.00 41.84 99 ASP A O 1
ATOM 772 N N . GLY A 1 100 ? -2.321 0.234 26.464 1.00 46.25 100 GLY A N 1
ATOM 773 C CA . GLY A 1 100 ? -3.027 0.831 25.326 1.00 46.25 100 GLY A CA 1
ATOM 774 C C . GLY A 1 100 ? -2.407 0.561 23.954 1.00 46.25 100 GLY A C 1
ATOM 775 O O . GLY A 1 100 ? -1.991 1.486 23.269 1.00 46.25 100 GLY A O 1
ATOM 776 N N . THR A 1 101 ? -2.388 -0.696 23.524 1.00 39.69 101 THR A N 1
ATOM 777 C CA . THR A 1 101 ? -2.058 -1.109 22.165 1.00 39.69 101 THR A CA 1
ATOM 778 C C . THR A 1 101 ? -3.343 -1.581 21.512 1.00 39.69 101 THR A C 1
ATOM 780 O O . THR A 1 101 ? -3.930 -2.589 21.919 1.00 39.69 101 THR A O 1
ATOM 783 N N . ALA A 1 102 ? -3.802 -0.795 20.536 1.00 41.97 102 ALA A N 1
ATOM 784 C CA . ALA A 1 102 ? -4.926 -1.112 19.673 1.00 41.97 102 ALA A CA 1
ATOM 785 C C . ALA A 1 102 ? -4.838 -2.577 19.237 1.00 41.97 102 ALA A C 1
ATOM 787 O O . ALA A 1 102 ? -3.808 -3.018 18.730 1.00 41.97 102 ALA A O 1
ATOM 788 N N . ALA A 1 103 ? -5.914 -3.327 19.474 1.00 44.84 103 ALA A N 1
ATOM 789 C CA . ALA A 1 103 ? -6.029 -4.701 19.030 1.00 44.84 103 ALA A CA 1
ATOM 790 C C . ALA A 1 103 ? -5.967 -4.725 17.497 1.00 44.84 103 ALA A C 1
ATOM 792 O O . ALA A 1 103 ? -6.973 -4.555 16.811 1.00 44.84 103 ALA A O 1
ATOM 793 N N . THR A 1 104 ? -4.770 -4.932 16.959 1.00 41.66 104 THR A N 1
ATOM 794 C CA . THR A 1 104 ? -4.541 -5.432 15.611 1.00 41.66 104 THR A CA 1
ATOM 795 C C . THR A 1 104 ? -5.050 -6.867 15.584 1.00 41.66 104 THR A C 1
ATOM 797 O O . THR A 1 104 ? -4.305 -7.834 15.724 1.00 41.66 104 THR A O 1
ATOM 800 N N . GLY A 1 105 ? -6.371 -7.009 15.463 1.00 44.28 105 GLY A N 1
ATOM 801 C CA . GLY A 1 105 ? -6.976 -8.265 15.056 1.00 44.28 105 GLY A CA 1
ATOM 802 C C . GLY A 1 105 ? -6.393 -8.628 13.698 1.00 44.28 105 GLY A C 1
ATOM 803 O O . GLY A 1 105 ? -6.539 -7.870 12.739 1.00 44.28 105 GLY A O 1
ATOM 804 N N . ALA A 1 106 ? -5.676 -9.748 13.638 1.00 40.22 106 ALA A N 1
ATOM 805 C CA . ALA A 1 106 ? -5.184 -10.303 12.393 1.00 40.22 106 ALA A CA 1
ATOM 806 C C . ALA A 1 106 ? -6.385 -10.551 11.472 1.00 40.22 106 ALA A C 1
ATOM 808 O O . ALA A 1 106 ? -7.202 -11.437 11.724 1.00 40.22 106 ALA A O 1
ATOM 809 N N . VAL A 1 107 ? -6.502 -9.743 10.420 1.00 45.41 107 VAL A N 1
ATOM 810 C CA . VAL A 1 107 ? -7.359 -10.058 9.281 1.00 45.41 107 VAL A CA 1
ATOM 811 C C . VAL A 1 107 ? -6.700 -11.253 8.606 1.00 45.41 107 VAL A C 1
ATOM 813 O O . VAL A 1 107 ? -5.701 -11.110 7.904 1.00 45.41 107 VAL A O 1
ATOM 816 N N . VAL A 1 108 ? -7.215 -12.444 8.899 1.00 42.28 108 VAL A N 1
ATOM 817 C CA . VAL A 1 108 ? -6.944 -13.630 8.092 1.00 42.28 108 VAL A CA 1
ATOM 818 C C . VAL A 1 108 ? -7.681 -13.396 6.778 1.00 42.28 108 VAL A C 1
ATOM 820 O O . VAL A 1 108 ? -8.911 -13.417 6.748 1.00 42.28 108 VAL A O 1
ATOM 823 N N . ILE A 1 109 ? -6.912 -13.047 5.747 1.00 38.69 109 ILE A N 1
ATOM 824 C CA . ILE A 1 109 ? -7.355 -12.988 4.351 1.00 38.69 109 ILE A CA 1
ATOM 825 C C . ILE A 1 109 ? -7.340 -14.411 3.797 1.00 38.69 109 ILE A C 1
ATOM 827 O O . ILE A 1 109 ? -6.347 -15.122 4.080 1.00 38.69 109 ILE A O 1
#